Protein AF-A0A0F8XR71-F1 (afdb_monomer_lite)

Organism: NCBI:txid412755

pLDDT: mean 76.96, std 16.65, range [44.81, 94.81]

Structure (mmCIF, N/CA/C/O backbone):
data_AF-A0A0F8XR71-F1
#
_entry.id   AF-A0A0F8XR71-F1
#
loop_
_atom_site.group_PDB
_atom_site.id
_atom_site.type_symbol
_atom_site.label_atom_id
_atom_site.label_alt_id
_atom_site.label_comp_id
_atom_site.label_asym_id
_atom_site.label_entity_id
_atom_site.label_seq_id
_atom_site.pdbx_PDB_ins_code
_atom_site.Cartn_x
_atom_site.Cartn_y
_atom_site.Cartn_z
_atom_site.occupancy
_atom_site.B_iso_or_equiv
_atom_site.auth_seq_id
_atom_site.auth_comp_id
_atom_site.auth_asym_id
_atom_site.auth_atom_id
_atom_site.pdbx_PDB_model_num
ATOM 1 N N . ASP A 1 1 ? 11.014 4.324 30.644 1.00 44.81 1 ASP A N 1
ATOM 2 C CA . ASP A 1 1 ? 10.928 3.707 29.306 1.00 44.81 1 ASP A CA 1
ATOM 3 C C . ASP A 1 1 ? 9.666 2.863 29.246 1.00 44.81 1 ASP A C 1
ATOM 5 O O . ASP A 1 1 ? 9.629 1.774 29.804 1.00 44.81 1 ASP A O 1
ATOM 9 N N . GLY A 1 2 ? 8.577 3.451 28.748 1.00 50.06 2 GLY A N 1
ATOM 10 C CA . GLY A 1 2 ? 7.242 2.852 28.771 1.00 50.06 2 GLY A CA 1
ATOM 11 C C . GLY A 1 2 ? 6.883 2.258 27.418 1.00 50.06 2 GLY A C 1
ATOM 12 O O . GLY A 1 2 ? 6.486 2.989 26.519 1.00 50.06 2 GLY A O 1
ATOM 13 N N . HIS A 1 3 ? 7.010 0.940 27.300 1.00 52.34 3 HIS A N 1
ATOM 14 C CA . HIS A 1 3 ? 6.244 0.151 26.338 1.00 52.34 3 HIS A CA 1
ATOM 15 C C . HIS A 1 3 ? 5.919 -1.212 26.958 1.00 52.34 3 HIS A C 1
ATOM 17 O O . HIS A 1 3 ? 6.448 -2.247 26.567 1.00 52.34 3 HIS A O 1
ATOM 23 N N . THR A 1 4 ? 5.083 -1.189 27.994 1.00 64.25 4 THR A N 1
ATOM 24 C CA . THR A 1 4 ? 4.306 -2.354 28.426 1.00 64.25 4 THR A CA 1
ATOM 25 C C . THR A 1 4 ? 2.944 -1.852 28.895 1.00 64.25 4 THR A C 1
ATOM 27 O O . THR A 1 4 ? 2.691 -1.779 30.097 1.00 64.25 4 THR A O 1
ATOM 30 N N . ASP A 1 5 ? 2.080 -1.473 27.958 1.00 56.66 5 ASP A N 1
ATOM 31 C CA . ASP A 1 5 ? 0.646 -1.453 28.237 1.00 56.66 5 ASP A CA 1
ATOM 32 C C . ASP A 1 5 ? 0.093 -2.814 27.824 1.00 56.66 5 ASP A C 1
ATOM 34 O O . ASP A 1 5 ? 0.364 -3.318 26.734 1.00 56.66 5 ASP A O 1
ATOM 38 N N . GLY A 1 6 ? -0.519 -3.472 28.805 1.00 54.75 6 GLY A N 1
ATOM 39 C CA . GLY A 1 6 ? -0.813 -4.893 28.810 1.00 54.75 6 GLY A CA 1
ATOM 40 C C . GLY A 1 6 ? -1.563 -5.345 27.569 1.00 54.75 6 GLY A C 1
ATOM 41 O O . GLY A 1 6 ? -2.534 -4.727 27.150 1.00 54.75 6 GLY A O 1
ATOM 42 N N . LEU A 1 7 ? -1.120 -6.477 27.035 1.00 58.41 7 LEU A N 1
ATOM 43 C CA . LEU A 1 7 ? -1.827 -7.200 25.995 1.00 58.41 7 LEU A CA 1
ATOM 44 C C . LEU A 1 7 ? -3.089 -7.772 26.653 1.00 58.41 7 LEU A C 1
ATOM 46 O O . LEU A 1 7 ? -3.069 -8.857 27.240 1.00 58.41 7 LEU A O 1
ATOM 50 N N . ASP A 1 8 ? -4.158 -6.986 26.690 1.00 65.81 8 ASP A N 1
ATOM 51 C CA . ASP A 1 8 ? -5.433 -7.456 27.184 1.00 65.81 8 ASP A CA 1
ATOM 52 C C . ASP A 1 8 ? -5.967 -8.507 26.197 1.00 65.81 8 ASP A C 1
ATOM 54 O O . ASP A 1 8 ? -5.772 -8.434 24.984 1.00 65.81 8 ASP A O 1
ATOM 58 N N . VAL A 1 9 ? -6.616 -9.552 26.708 1.00 57.78 9 VAL A N 1
ATOM 59 C CA . VAL A 1 9 ? -7.158 -10.616 25.848 1.00 57.78 9 VAL A CA 1
ATOM 60 C C . VAL A 1 9 ? -8.187 -10.086 24.840 1.00 57.78 9 VAL A C 1
ATOM 62 O O . VAL A 1 9 ? -8.462 -10.780 23.868 1.00 57.78 9 VAL A O 1
ATOM 65 N N . GLN A 1 10 ? -8.737 -8.879 25.033 1.00 58.84 10 GLN A N 1
ATOM 66 C CA . GLN A 1 10 ? -9.657 -8.237 24.093 1.00 58.84 10 GLN A CA 1
ATOM 67 C C . GLN A 1 10 ? -8.898 -7.603 22.914 1.00 58.84 10 GLN A C 1
ATOM 69 O O . GLN A 1 10 ? -9.371 -7.733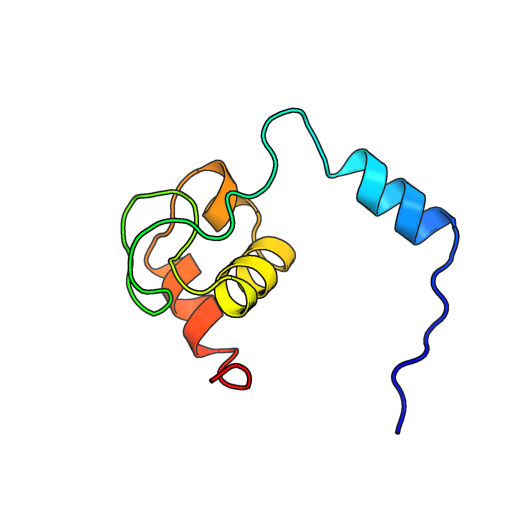 21.794 1.00 58.84 10 GLN A O 1
ATOM 74 N N . SER A 1 11 ? -7.679 -7.083 23.105 1.00 60.62 11 SER A N 1
ATOM 75 C CA . SER A 1 11 ? -6.742 -6.715 22.026 1.00 60.62 11 SER A CA 1
ATOM 76 C C . SER A 1 11 ? -6.433 -7.903 21.102 1.00 60.62 11 SER A C 1
ATOM 78 O O . SER A 1 11 ? -6.402 -7.748 19.882 1.00 60.62 11 SER A O 1
ATOM 80 N N . PHE A 1 12 ? -6.280 -9.112 21.652 1.00 56.88 12 PHE A N 1
ATOM 81 C CA . PHE A 1 12 ? -6.117 -10.321 20.835 1.00 56.88 12 PHE A CA 1
ATOM 82 C C . PHE A 1 12 ? -7.404 -10.728 20.107 1.00 56.88 12 PHE A C 1
ATOM 84 O O . PHE A 1 12 ? -7.332 -11.261 19.004 1.00 56.88 12 PHE A O 1
ATOM 91 N N . VAL A 1 13 ? -8.582 -10.480 20.689 1.00 61.47 13 VAL A N 1
ATOM 92 C CA . VAL A 1 13 ? -9.878 -10.735 20.032 1.00 61.47 13 VAL A CA 1
ATOM 93 C C . VAL A 1 13 ? -10.114 -9.743 18.886 1.00 61.47 13 VAL A C 1
ATOM 95 O O . VAL A 1 13 ? -10.567 -10.160 17.824 1.00 61.47 13 VAL A O 1
ATOM 98 N N . GLU A 1 14 ? -9.731 -8.476 19.052 1.00 55.03 14 GLU A N 1
ATOM 99 C CA . GLU A 1 14 ? -9.764 -7.451 17.997 1.00 55.03 14 GLU A CA 1
ATOM 100 C C . GLU A 1 14 ? -8.768 -7.790 16.868 1.00 55.03 14 GLU A C 1
ATOM 102 O O . GLU A 1 14 ? -9.110 -7.687 15.692 1.00 55.03 14 GLU A O 1
ATOM 107 N N . ALA A 1 15 ? -7.580 -8.316 17.203 1.00 56.69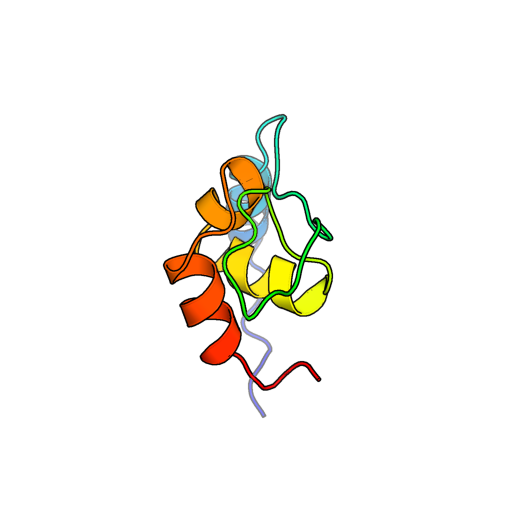 15 ALA A N 1
ATOM 108 C CA . ALA A 1 15 ? -6.602 -8.806 16.224 1.00 56.69 15 ALA A CA 1
ATOM 109 C C . ALA A 1 15 ? -7.073 -10.067 15.469 1.00 56.69 15 ALA A C 1
ATOM 111 O O . ALA A 1 15 ? -6.795 -10.225 14.282 1.00 56.69 15 ALA A O 1
ATOM 112 N N . LEU A 1 16 ? -7.810 -10.966 16.133 1.00 54.88 16 LEU A N 1
ATOM 113 C CA . LEU A 1 16 ? -8.379 -12.168 15.510 1.00 54.88 16 LEU A CA 1
ATOM 114 C C . LEU A 1 16 ? -9.609 -11.863 14.636 1.00 54.88 16 LEU A C 1
ATOM 116 O O . LEU A 1 16 ? -9.875 -12.613 13.700 1.00 54.88 16 LEU A O 1
ATOM 120 N N . LEU A 1 17 ? -10.346 -10.781 14.912 1.00 56.38 17 LEU A N 1
ATOM 121 C CA . LEU A 1 17 ? -11.471 -10.313 14.089 1.00 56.38 17 LEU A CA 1
ATOM 122 C C . LEU A 1 17 ? -11.023 -9.465 12.883 1.00 56.38 17 LEU A C 1
ATOM 124 O O . LEU A 1 17 ? -11.774 -9.369 11.914 1.00 56.38 17 LEU A O 1
ATOM 128 N N . ALA A 1 18 ? -9.807 -8.907 12.909 1.00 55.53 18 ALA A N 1
ATOM 129 C CA . ALA A 1 18 ? -9.222 -8.140 11.805 1.00 55.53 18 ALA A CA 1
ATOM 130 C C . ALA A 1 18 ? -8.660 -9.012 10.658 1.00 55.53 18 ALA A C 1
ATOM 132 O O . ALA A 1 18 ? -8.473 -8.525 9.548 1.00 55.53 18 ALA A O 1
ATOM 133 N N . ALA A 1 19 ? -8.415 -10.306 10.886 1.00 56.81 19 ALA A N 1
ATOM 134 C CA . ALA A 1 19 ? -7.836 -11.211 9.891 1.00 56.81 19 ALA A CA 1
ATOM 135 C C . ALA A 1 19 ? -8.919 -11.984 9.109 1.00 56.81 19 ALA A C 1
ATOM 137 O O . ALA A 1 19 ? -9.200 -13.155 9.377 1.00 56.81 19 ALA A O 1
ATOM 138 N N . GLY A 1 20 ? -9.538 -11.333 8.121 1.00 50.78 20 GLY A N 1
ATOM 139 C CA . GLY A 1 20 ? -10.317 -12.026 7.085 1.00 50.78 20 GLY A CA 1
ATOM 140 C C . GLY A 1 20 ? -9.430 -12.914 6.185 1.00 50.78 20 GLY A C 1
ATOM 141 O O . GLY A 1 20 ? -8.204 -12.850 6.271 1.00 50.78 20 GLY A O 1
ATOM 142 N N . PRO A 1 21 ? -9.998 -13.743 5.281 1.00 51.88 21 PRO A N 1
ATOM 143 C CA . PRO A 1 21 ? -9.241 -14.666 4.418 1.00 51.88 21 PRO A CA 1
ATOM 144 C C . PRO A 1 21 ? -8.426 -13.989 3.287 1.00 51.88 21 PRO A C 1
ATOM 146 O O . PRO A 1 21 ? -8.189 -14.595 2.245 1.00 51.88 21 PRO A O 1
ATOM 149 N N . GLY A 1 22 ? -7.971 -12.753 3.492 1.00 60.97 22 GLY A N 1
ATOM 150 C CA . GLY A 1 22 ? -7.161 -11.961 2.565 1.00 60.97 22 GLY A CA 1
ATOM 151 C C . GLY A 1 22 ? -6.376 -10.876 3.299 1.00 60.97 22 GLY A C 1
ATOM 152 O O . GLY A 1 22 ? -6.468 -9.719 2.923 1.00 60.97 22 GLY A O 1
ATOM 153 N N . GLY A 1 23 ? -5.690 -11.250 4.385 1.00 63.47 23 GLY A N 1
ATOM 154 C CA . GLY A 1 23 ? -4.939 -10.314 5.226 1.00 63.47 23 GLY A CA 1
ATOM 155 C C . GLY A 1 23 ? -3.795 -9.578 4.504 1.00 63.47 23 GLY A C 1
ATOM 156 O O . GLY A 1 23 ? -3.495 -9.881 3.347 1.00 63.47 23 GLY A O 1
ATOM 157 N N . PRO A 1 24 ? -3.134 -8.635 5.200 1.00 68.50 24 PRO A N 1
ATOM 158 C CA . PRO A 1 24 ? -2.153 -7.728 4.610 1.00 68.50 24 PRO A CA 1
ATOM 159 C C . PRO A 1 24 ? -0.998 -8.475 3.930 1.00 68.50 24 PRO A C 1
ATOM 161 O O . PRO A 1 24 ? -0.332 -9.313 4.545 1.00 68.50 24 PRO A O 1
ATOM 164 N N . VAL A 1 25 ? -0.749 -8.156 2.656 1.00 80.94 25 VAL A N 1
ATOM 165 C CA . VAL A 1 25 ? 0.355 -8.714 1.864 1.00 80.94 25 VAL A CA 1
ATOM 166 C C . VAL A 1 25 ? 1.654 -8.010 2.252 1.00 80.94 25 VAL A C 1
ATOM 168 O O . VAL A 1 25 ? 2.032 -7.008 1.655 1.00 80.94 25 VAL A O 1
ATOM 171 N N . CYS A 1 26 ? 2.339 -8.541 3.266 1.00 85.12 26 CYS A N 1
ATOM 172 C CA . CYS A 1 26 ? 3.683 -8.109 3.643 1.00 85.12 26 CYS A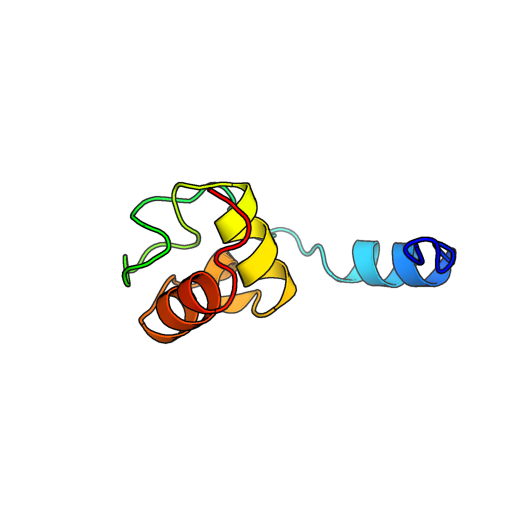 CA 1
ATOM 173 C C . CYS A 1 26 ? 4.654 -9.294 3.741 1.00 85.12 26 CYS A C 1
ATOM 175 O O . CYS A 1 26 ? 4.330 -10.270 4.423 1.00 85.12 26 CYS A O 1
ATOM 177 N N . PRO A 1 27 ? 5.853 -9.204 3.134 1.00 86.75 27 PRO A N 1
ATOM 178 C CA . PRO A 1 27 ? 6.272 -8.173 2.178 1.00 86.75 27 PRO A CA 1
ATOM 179 C C . PRO A 1 27 ? 5.533 -8.298 0.830 1.00 86.75 27 PRO A C 1
ATOM 181 O O . PRO A 1 27 ? 5.212 -9.398 0.377 1.00 86.75 27 PRO A O 1
ATOM 184 N N . GLY A 1 28 ? 5.260 -7.150 0.213 1.00 86.81 28 GLY A N 1
ATOM 185 C CA . GLY A 1 28 ? 4.687 -7.007 -1.125 1.00 86.81 28 GLY A CA 1
ATOM 186 C C . GLY A 1 28 ? 5.769 -6.866 -2.198 1.00 86.81 28 GLY A C 1
ATOM 187 O O . GLY A 1 28 ? 6.778 -7.572 -2.190 1.00 86.81 28 GLY A O 1
ATOM 188 N N . SER A 1 29 ? 5.571 -5.974 -3.166 1.00 88.31 29 SER A N 1
ATOM 189 C CA . SER A 1 29 ? 6.561 -5.691 -4.215 1.00 88.31 29 SER A CA 1
ATOM 190 C C . SER A 1 29 ? 6.667 -4.200 -4.480 1.00 88.31 29 SER A C 1
ATOM 192 O O . SER A 1 29 ? 5.648 -3.544 -4.620 1.00 88.31 29 SER A O 1
ATOM 194 N N . GLY A 1 30 ? 7.893 -3.703 -4.650 1.00 90.19 30 GLY A N 1
ATOM 195 C CA . GLY A 1 30 ? 8.174 -2.298 -4.946 1.00 90.19 30 GLY A CA 1
ATOM 196 C C . GLY A 1 30 ? 8.454 -1.465 -3.696 1.00 90.19 30 GLY A C 1
ATOM 197 O O . GLY A 1 30 ? 7.995 -1.808 -2.607 1.00 90.19 30 GLY A O 1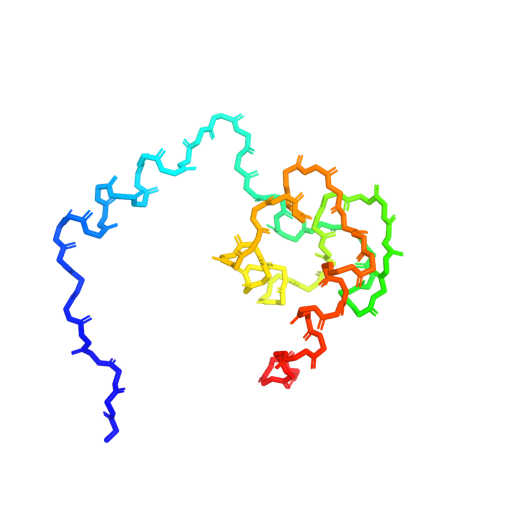
ATOM 198 N N . ASP A 1 31 ? 9.193 -0.368 -3.893 1.00 89.62 31 ASP A N 1
ATOM 199 C CA . ASP A 1 31 ? 9.712 0.481 -2.819 1.00 89.62 31 ASP A CA 1
ATOM 200 C C . ASP A 1 31 ? 8.606 0.994 -1.897 1.00 89.62 31 ASP A C 1
ATOM 202 O O . ASP A 1 31 ? 7.612 1.561 -2.350 1.00 89.62 31 ASP A O 1
ATOM 206 N N . CYS A 1 32 ? 8.823 0.925 -0.585 1.00 91.62 32 CYS A N 1
ATOM 207 C CA . CYS A 1 32 ? 7.845 1.449 0.365 1.00 91.62 32 CYS A CA 1
ATOM 208 C C . CYS A 1 32 ? 7.651 2.963 0.260 1.00 91.62 32 CYS A C 1
ATOM 210 O O . CYS A 1 32 ? 6.573 3.471 0.550 1.00 91.62 32 CYS A O 1
ATOM 212 N N . CYS A 1 33 ? 8.672 3.701 -0.169 1.00 92.12 33 CYS A N 1
ATOM 213 C CA . CYS A 1 33 ? 8.616 5.158 -0.292 1.00 92.12 33 CYS A CA 1
ATOM 214 C C . CYS A 1 33 ? 7.990 5.639 -1.611 1.00 92.12 33 CYS A C 1
ATOM 216 O O . CYS A 1 33 ? 7.982 6.845 -1.856 1.00 92.12 33 CYS A O 1
ATOM 218 N N . LEU A 1 34 ? 7.526 4.734 -2.481 1.00 92.50 34 LEU A N 1
ATOM 219 C CA . LEU A 1 34 ? 6.964 5.067 -3.791 1.00 92.50 34 LEU A CA 1
ATOM 220 C C . LEU A 1 34 ? 5.671 4.290 -4.042 1.00 92.50 34 LEU A C 1
ATOM 222 O O . LEU A 1 34 ? 5.555 3.126 -3.672 1.00 92.50 34 LEU A O 1
ATOM 226 N N . ALA A 1 35 ? 4.710 4.916 -4.720 1.00 93.44 35 ALA A N 1
ATOM 227 C CA . ALA A 1 35 ? 3.539 4.206 -5.216 1.00 93.44 35 ALA A CA 1
ATOM 228 C C . ALA A 1 35 ? 3.980 3.112 -6.202 1.00 93.44 35 ALA A C 1
ATOM 230 O O . ALA A 1 35 ? 4.688 3.392 -7.176 1.00 93.44 35 ALA A O 1
ATOM 231 N N . ASN A 1 36 ? 3.564 1.869 -5.955 1.00 92.19 36 ASN A N 1
ATOM 232 C CA . ASN A 1 36 ? 3.956 0.718 -6.772 1.00 92.19 36 ASN A CA 1
ATOM 233 C C . ASN A 1 36 ? 2.756 0.007 -7.429 1.00 92.19 36 ASN A C 1
ATOM 235 O O . ASN A 1 36 ? 2.948 -0.798 -8.343 1.00 92.19 36 ASN A O 1
ATOM 239 N N . GLY A 1 37 ? 1.524 0.334 -7.024 1.00 93.12 37 GLY A N 1
ATOM 240 C CA . GLY A 1 37 ? 0.302 -0.199 -7.633 1.00 93.12 37 GLY A CA 1
ATOM 241 C C . GLY A 1 37 ? -0.005 -1.661 -7.277 1.00 93.12 37 GLY A C 1
ATOM 242 O O . GLY A 1 37 ? -0.958 -2.240 -7.792 1.00 93.12 37 GLY A O 1
ATOM 243 N N . SER A 1 38 ? 0.814 -2.288 -6.432 1.00 92.12 38 SER A N 1
ATOM 244 C CA . SER A 1 38 ? 0.625 -3.643 -5.913 1.00 92.12 38 SER A CA 1
ATOM 245 C C . SER A 1 38 ? 0.323 -3.582 -4.414 1.00 92.12 38 SER A C 1
ATOM 247 O O . SER A 1 38 ? 0.698 -2.615 -3.763 1.00 92.12 38 SER A O 1
ATOM 249 N N . PRO A 1 39 ? -0.356 -4.579 -3.828 1.00 92.50 39 PRO A N 1
ATOM 250 C CA . PRO A 1 39 ? -0.523 -4.637 -2.381 1.00 92.50 39 PRO A CA 1
ATOM 251 C C . PRO A 1 39 ? 0.828 -4.824 -1.675 1.00 92.50 39 PRO A C 1
ATOM 253 O O . PRO A 1 39 ? 1.587 -5.743 -2.001 1.00 92.50 39 PRO A O 1
ATOM 256 N N . GLY A 1 40 ? 1.096 -3.973 -0.687 1.00 91.69 40 GLY A N 1
ATOM 257 C CA . GLY A 1 40 ? 2.312 -3.990 0.120 1.00 91.69 40 GLY A CA 1
ATOM 258 C C . GLY A 1 40 ? 3.551 -3.422 -0.579 1.00 91.69 40 GLY A C 1
ATOM 259 O O . GLY A 1 40 ? 3.538 -3.041 -1.748 1.00 91.69 40 GLY A O 1
ATOM 260 N N . CYS A 1 41 ? 4.658 -3.405 0.158 1.00 92.88 41 CYS A N 1
ATOM 261 C CA . CYS A 1 41 ? 5.974 -2.997 -0.332 1.00 92.88 41 CYS A CA 1
ATOM 262 C C . CYS A 1 41 ? 7.053 -4.014 0.061 1.00 92.88 41 CYS A C 1
ATOM 264 O O . CYS A 1 41 ? 6.790 -4.914 0.866 1.00 92.88 41 CYS A O 1
ATOM 266 N N . ASP A 1 42 ? 8.250 -3.919 -0.520 1.00 92.44 42 ASP A N 1
ATOM 267 C CA . ASP A 1 42 ? 9.277 -4.954 -0.365 1.00 92.44 42 ASP A CA 1
ATOM 268 C C . ASP A 1 42 ? 9.966 -4.994 1.015 1.00 92.44 42 ASP A C 1
ATOM 270 O O .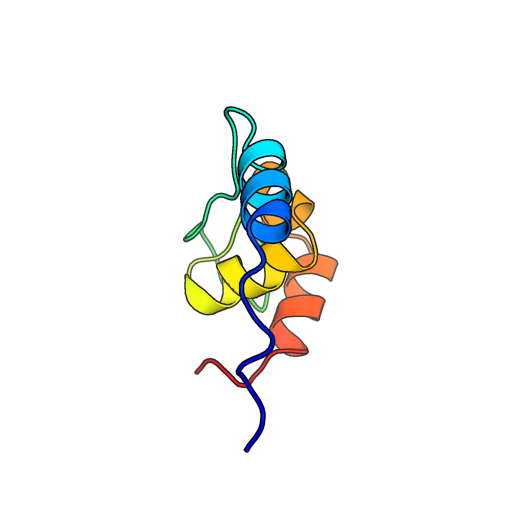 ASP A 1 42 ? 10.427 -6.064 1.426 1.00 92.44 42 ASP A O 1
ATOM 274 N N . GLU A 1 43 ? 9.944 -3.909 1.801 1.00 89.25 43 GLU A N 1
ATOM 275 C CA . GLU A 1 43 ? 10.359 -3.956 3.208 1.00 89.25 43 GLU A CA 1
ATOM 276 C C . GLU A 1 43 ? 9.225 -4.387 4.147 1.00 89.25 43 GLU A C 1
ATOM 278 O O . GLU A 1 43 ? 8.332 -3.613 4.488 1.00 89.25 43 GLU A O 1
ATOM 283 N N . GLU A 1 44 ? 9.346 -5.598 4.698 1.00 87.44 44 GLU A N 1
ATOM 284 C CA . GLU A 1 44 ? 8.431 -6.165 5.700 1.00 87.44 44 GLU A CA 1
ATOM 285 C C . GLU A 1 44 ? 8.101 -5.231 6.882 1.00 87.44 44 GLU A C 1
ATOM 287 O O . GLU A 1 44 ? 6.914 -5.035 7.147 1.00 87.44 44 GLU A O 1
ATOM 292 N N . PRO A 1 45 ? 9.066 -4.614 7.595 1.00 86.31 45 PRO A N 1
ATOM 293 C CA . PRO A 1 45 ? 8.722 -3.791 8.753 1.00 86.31 45 PRO A CA 1
ATOM 294 C C . PRO A 1 45 ? 8.052 -2.467 8.362 1.00 86.31 45 PRO A C 1
ATOM 296 O O . PRO A 1 45 ? 7.247 -1.931 9.126 1.00 86.31 45 PRO A O 1
ATOM 299 N N . CYS A 1 46 ? 8.359 -1.945 7.174 1.00 89.62 46 CYS A N 1
ATOM 300 C CA . CYS A 1 46 ? 7.725 -0.747 6.651 1.00 89.62 46 CYS A CA 1
ATOM 301 C C . CYS A 1 46 ? 6.297 -1.055 6.189 1.00 89.62 46 CYS A C 1
ATOM 303 O O . CYS A 1 46 ? 5.356 -0.401 6.632 1.00 89.62 46 CYS A O 1
ATOM 305 N N . CYS A 1 47 ? 6.137 -2.130 5.416 1.00 90.31 47 CYS A N 1
ATOM 306 C CA . CYS A 1 47 ? 4.853 -2.676 5.009 1.00 90.31 47 CYS A CA 1
ATOM 307 C C . CYS A 1 47 ? 3.961 -2.925 6.228 1.00 90.31 47 CYS A C 1
ATOM 309 O O . CYS A 1 47 ? 2.893 -2.341 6.317 1.00 90.31 47 CYS A O 1
ATOM 311 N N . ALA A 1 48 ? 4.421 -3.685 7.229 1.00 88.06 48 ALA A N 1
ATOM 312 C CA . ALA A 1 48 ? 3.627 -4.008 8.414 1.00 88.06 48 ALA A CA 1
ATOM 313 C C . ALA A 1 48 ? 3.202 -2.765 9.215 1.00 88.06 48 ALA A C 1
ATOM 315 O O . ALA A 1 48 ? 2.089 -2.728 9.741 1.00 88.06 48 ALA A O 1
ATOM 316 N N . SER A 1 49 ? 4.062 -1.742 9.288 1.00 87.62 49 SER A N 1
ATOM 317 C CA . SER A 1 49 ? 3.736 -0.475 9.953 1.00 87.62 49 SER A CA 1
ATOM 318 C C . SER A 1 49 ? 2.651 0.285 9.196 1.00 87.62 49 SER A C 1
ATOM 320 O O . SER A 1 49 ? 1.676 0.716 9.807 1.00 87.62 49 SER A O 1
ATOM 322 N N . VAL A 1 50 ? 2.781 0.393 7.870 1.00 89.25 50 VAL A N 1
ATOM 323 C CA . VAL A 1 50 ? 1.763 1.026 7.024 1.00 89.25 50 VAL A CA 1
ATOM 324 C C . VAL A 1 50 ? 0.466 0.224 7.056 1.00 89.25 50 VAL A C 1
ATOM 326 O O . VAL A 1 50 ? -0.578 0.821 7.243 1.00 89.25 50 VAL A O 1
ATOM 329 N N . CYS A 1 51 ? 0.500 -1.109 7.018 1.00 89.12 51 CYS A N 1
ATOM 330 C CA . CYS A 1 51 ? -0.698 -1.953 7.104 1.00 89.12 51 CYS A CA 1
ATOM 331 C C . CYS A 1 51 ? -1.443 -1.862 8.428 1.00 89.12 51 CYS A C 1
ATOM 333 O O . CYS A 1 51 ? -2.655 -2.061 8.466 1.00 89.12 51 CYS A O 1
ATOM 335 N N . ALA A 1 52 ? -0.726 -1.604 9.522 1.00 84.50 52 ALA A N 1
ATOM 336 C CA . ALA A 1 52 ? -1.344 -1.372 10.821 1.00 84.50 52 ALA A CA 1
ATOM 337 C C . ALA A 1 52 ? -2.052 -0.007 10.887 1.00 84.50 52 ALA A C 1
ATOM 339 O O . ALA A 1 52 ? -2.967 0.161 11.693 1.00 84.50 52 ALA A O 1
ATOM 340 N N . ILE A 1 53 ? -1.627 0.953 10.060 1.00 86.19 53 ILE A N 1
ATOM 341 C CA . ILE A 1 53 ? -2.236 2.283 9.930 1.00 86.19 53 ILE A CA 1
ATOM 342 C C . ILE A 1 53 ? -3.386 2.238 8.917 1.00 86.19 53 ILE A C 1
ATOM 344 O O . ILE A 1 53 ? -4.493 2.680 9.221 1.00 86.19 53 ILE A O 1
ATOM 348 N N . ASP A 1 54 ? -3.118 1.684 7.736 1.00 88.38 54 ASP A N 1
ATOM 349 C CA . ASP A 1 54 ? -4.028 1.577 6.607 1.00 88.38 54 ASP A CA 1
ATOM 350 C C . ASP A 1 54 ? -3.942 0.183 5.939 1.00 88.38 54 ASP A C 1
ATOM 352 O O . ASP A 1 54 ? -3.020 -0.095 5.162 1.00 88.38 54 ASP A O 1
ATOM 356 N N . PRO A 1 55 ? -4.914 -0.714 6.196 1.00 88.06 55 PRO A N 1
ATOM 357 C CA . PRO A 1 55 ? -4.950 -2.035 5.575 1.00 88.06 55 PRO A CA 1
ATOM 358 C C . PRO A 1 55 ? -5.208 -1.978 4.060 1.00 88.06 55 PRO A C 1
ATOM 360 O O . PRO A 1 55 ? -4.854 -2.926 3.355 1.00 88.06 55 PRO A O 1
ATOM 363 N N . TYR A 1 56 ? -5.753 -0.876 3.521 1.00 91.06 56 TYR A N 1
ATOM 364 C CA . TYR A 1 56 ? -5.950 -0.709 2.076 1.00 91.06 56 TYR A CA 1
ATOM 365 C C . TYR A 1 56 ? -4.634 -0.871 1.309 1.00 91.06 56 TYR A C 1
ATOM 367 O O . TYR A 1 56 ? -4.606 -1.546 0.276 1.00 91.06 56 TYR A O 1
ATOM 375 N N . CYS A 1 57 ? -3.535 -0.359 1.872 1.00 92.62 57 CYS A N 1
ATOM 376 C CA . CYS A 1 57 ? -2.193 -0.434 1.296 1.00 92.62 57 CYS A CA 1
ATOM 377 C C . CYS A 1 57 ? -1.704 -1.866 1.045 1.00 92.62 57 CYS A C 1
ATOM 379 O O . CYS A 1 57 ? -0.784 -2.096 0.265 1.00 92.62 57 CYS A O 1
ATOM 381 N N . CYS A 1 58 ? -2.322 -2.839 1.708 1.00 91.69 58 CYS A N 1
ATOM 382 C CA . CYS A 1 58 ? -1.826 -4.204 1.846 1.00 91.69 58 CYS A CA 1
ATOM 383 C C . CYS A 1 58 ? -2.827 -5.235 1.348 1.00 91.69 58 CYS A C 1
ATOM 385 O O . CYS A 1 58 ? -2.453 -6.371 1.071 1.00 91.69 58 CYS A O 1
ATOM 387 N N . GLU A 1 59 ? -4.091 -4.840 1.247 1.00 90.62 59 GLU A N 1
ATOM 388 C CA . GLU A 1 59 ? -5.176 -5.650 0.708 1.00 90.62 59 GLU A CA 1
ATOM 389 C C . GLU A 1 59 ? -5.537 -5.236 -0.722 1.00 90.62 59 GLU A C 1
ATOM 391 O O . GLU A 1 59 ? -5.998 -6.070 -1.501 1.00 90.62 59 GLU A O 1
ATOM 396 N N . THR A 1 60 ? -5.325 -3.964 -1.079 1.00 91.00 60 THR A N 1
ATOM 397 C CA . THR A 1 60 ? -5.780 -3.402 -2.356 1.00 91.00 60 THR A CA 1
ATOM 398 C C . THR A 1 60 ? -4.634 -2.881 -3.210 1.00 91.00 60 THR A C 1
ATOM 400 O O . THR A 1 60 ? -4.412 -3.411 -4.298 1.00 91.00 60 THR A O 1
ATOM 403 N N . GLU A 1 61 ? -3.922 -1.850 -2.758 1.00 93.31 61 GLU A N 1
ATOM 404 C CA . GLU A 1 61 ? -2.920 -1.167 -3.579 1.00 93.31 61 GLU A CA 1
ATOM 405 C C . GLU A 1 61 ? -2.010 -0.275 -2.735 1.00 93.31 61 GLU A C 1
ATOM 407 O O . GLU A 1 61 ? -2.492 0.485 -1.902 1.00 93.31 61 GLU A O 1
ATOM 412 N N . TRP A 1 62 ? -0.710 -0.300 -3.020 1.00 94.25 62 TRP A N 1
ATOM 413 C CA . TRP A 1 62 ? 0.251 0.666 -2.510 1.00 94.25 62 TRP A CA 1
ATOM 414 C C . TRP A 1 62 ? 0.317 1.909 -3.410 1.00 94.25 62 TRP A C 1
ATOM 416 O O . TRP A 1 62 ? 0.974 1.908 -4.462 1.00 94.25 62 TRP A O 1
ATOM 426 N N . ASP A 1 63 ? -0.371 2.971 -2.992 1.00 94.81 63 ASP A N 1
ATOM 427 C CA . ASP A 1 63 ? -0.476 4.251 -3.696 1.00 94.81 63 ASP A CA 1
ATOM 428 C C . ASP A 1 63 ? 0.409 5.361 -3.078 1.00 94.81 63 ASP A C 1
ATOM 430 O O . ASP A 1 63 ? 1.262 5.116 -2.222 1.00 94.81 63 ASP A O 1
ATOM 434 N N . GLU A 1 64 ? 0.239 6.606 -3.540 1.00 94.44 64 GLU A N 1
ATOM 435 C CA . GLU A 1 64 ? 1.000 7.768 -3.048 1.00 94.44 64 GLU A CA 1
ATOM 436 C C . GLU A 1 64 ? 0.734 8.065 -1.563 1.00 94.44 64 GLU A C 1
ATOM 438 O O . GLU A 1 64 ? 1.596 8.634 -0.894 1.00 94.44 64 GLU A O 1
ATOM 443 N N . LEU A 1 65 ? -0.437 7.691 -1.034 1.00 93.31 65 LEU A N 1
ATOM 444 C CA . LEU A 1 65 ? -0.742 7.838 0.388 1.00 93.31 65 LEU A CA 1
ATOM 445 C C . LEU A 1 65 ? -0.003 6.765 1.185 1.00 93.31 65 LEU A C 1
ATOM 447 O O . LEU A 1 65 ? 0.691 7.108 2.137 1.00 93.31 65 LEU A O 1
ATOM 451 N N . CYS A 1 66 ? -0.033 5.507 0.738 1.00 93.56 66 CYS A N 1
ATOM 452 C CA . CYS A 1 66 ? 0.751 4.422 1.340 1.00 93.56 66 CYS A CA 1
ATOM 453 C C . CYS A 1 66 ? 2.250 4.759 1.394 1.00 93.56 66 CYS A C 1
ATOM 455 O O . CYS A 1 66 ? 2.916 4.568 2.416 1.00 93.56 66 CYS A O 1
ATOM 457 N N . ALA A 1 67 ? 2.766 5.350 0.314 1.00 92.25 67 ALA A N 1
ATOM 458 C CA . ALA A 1 67 ? 4.132 5.848 0.235 1.00 92.25 67 ALA A CA 1
ATOM 459 C C . ALA A 1 67 ? 4.404 7.080 1.120 1.00 92.25 67 ALA A C 1
ATOM 461 O O . ALA A 1 67 ? 5.520 7.267 1.598 1.00 92.25 67 ALA A O 1
ATOM 462 N N . ALA A 1 68 ? 3.4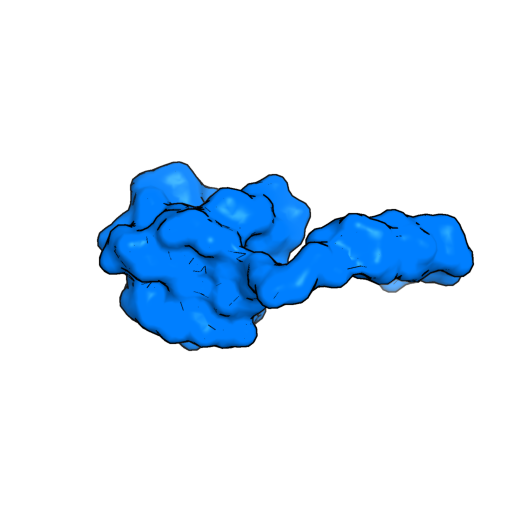15 7.938 1.368 1.00 91.56 68 ALA A N 1
ATOM 463 C CA . ALA A 1 68 ? 3.572 9.057 2.293 1.00 91.56 68 ALA A CA 1
ATOM 464 C C . ALA A 1 68 ? 3.618 8.580 3.756 1.00 91.56 68 ALA A C 1
ATOM 466 O O . ALA A 1 68 ? 4.437 9.069 4.537 1.00 91.56 68 ALA A O 1
ATOM 467 N N . GLU A 1 69 ? 2.794 7.596 4.121 1.00 88.50 69 GLU A N 1
ATOM 468 C CA . GLU A 1 69 ? 2.759 7.017 5.470 1.00 88.50 69 GLU A CA 1
ATOM 469 C C . GLU A 1 69 ? 4.062 6.274 5.821 1.00 88.50 69 GLU A C 1
ATOM 471 O O . GLU A 1 69 ? 4.554 6.356 6.953 1.00 88.50 69 GLU A O 1
ATOM 476 N N . SER A 1 70 ? 4.706 5.631 4.841 1.00 85.50 70 SER A N 1
ATOM 477 C CA . SER A 1 70 ? 6.021 5.005 5.039 1.00 85.50 70 SER A CA 1
ATOM 478 C C . SER A 1 70 ? 7.128 6.027 5.338 1.00 85.50 70 SER A C 1
ATOM 480 O O . SER A 1 70 ? 7.955 5.804 6.225 1.00 85.50 70 SER A O 1
ATOM 482 N N . VAL A 1 71 ? 7.114 7.188 4.672 1.00 74.12 71 VAL A N 1
ATOM 483 C CA . VAL A 1 71 ? 8.090 8.281 4.865 1.00 74.12 71 VAL A CA 1
ATOM 484 C C . VAL A 1 71 ? 7.926 8.966 6.222 1.00 74.12 71 VAL A C 1
ATOM 486 O O . VAL A 1 71 ? 8.905 9.455 6.791 1.00 74.12 71 VAL A O 1
ATOM 489 N N . GLN A 1 72 ? 6.712 8.970 6.778 1.00 61.16 72 GLN A N 1
ATOM 490 C CA . GLN A 1 72 ? 6.456 9.461 8.134 1.00 61.16 72 GLN A CA 1
ATOM 491 C C . GLN A 1 72 ? 6.992 8.519 9.223 1.00 61.16 72 GLN A C 1
ATOM 493 O O . GLN A 1 72 ? 7.160 8.947 10.368 1.00 61.16 72 GLN A O 1
ATOM 498 N N . THR A 1 73 ? 7.367 7.285 8.862 1.00 59.28 73 THR A N 1
ATOM 499 C CA . THR A 1 73 ? 7.840 6.256 9.798 1.00 59.28 73 THR A CA 1
ATOM 500 C C . THR A 1 73 ? 9.315 5.855 9.558 1.00 59.28 73 THR A C 1
ATOM 502 O O . THR A 1 73 ? 9.627 4.671 9.434 1.00 59.28 73 THR A O 1
ATOM 505 N N . PRO A 1 74 ? 10.289 6.794 9.526 1.00 53.34 74 PRO A N 1
ATOM 506 C CA . PRO A 1 74 ? 11.670 6.519 9.111 1.00 53.34 74 PRO A CA 1
ATOM 507 C C . PRO A 1 74 ? 12.528 5.799 10.169 1.00 53.34 74 PRO A C 1
ATOM 509 O O . PRO A 1 74 ? 13.747 5.742 10.034 1.00 53.34 74 PRO A O 1
ATOM 512 N N . THR A 1 75 ? 11.951 5.279 11.259 1.00 53.75 75 THR A N 1
ATOM 513 C CA . THR A 1 75 ? 12.734 4.594 12.312 1.00 53.75 75 THR A CA 1
ATOM 514 C C . THR A 1 75 ? 13.172 3.179 11.910 1.00 53.75 75 THR A C 1
ATOM 516 O O . THR A 1 75 ? 13.990 2.575 12.597 1.00 53.75 75 THR A O 1
ATOM 519 N N . LEU A 1 76 ? 12.678 2.657 10.787 1.00 53.09 76 LEU A N 1
ATOM 520 C CA . LEU A 1 76 ? 13.029 1.337 10.271 1.00 53.09 76 LEU A CA 1
ATOM 521 C C . LEU A 1 76 ? 13.882 1.459 9.008 1.00 53.09 76 LEU A C 1
ATOM 523 O O . LEU A 1 76 ? 13.400 1.283 7.893 1.00 53.09 76 LEU A O 1
ATOM 527 N N . ARG A 1 77 ? 15.168 1.761 9.202 1.00 50.50 77 ARG A N 1
ATOM 528 C CA . ARG A 1 77 ? 16.213 1.452 8.227 1.00 50.50 77 ARG A CA 1
ATOM 529 C C . ARG A 1 77 ? 17.505 1.045 8.922 1.00 50.50 77 ARG A C 1
ATOM 531 O O . ARG A 1 77 ? 17.838 1.678 9.949 1.00 50.50 77 ARG A O 1
#

Sequence (77 aa):
DGHTDGLDVQSFVEALLAAGPGGPVCPGSGDCCLANGSPGCDEEPCCASVCAIDPYCCETEWDELCAAESVQTPTLR

Radius of gyration: 13.38 Å; chains: 1; bounding box: 28×24×37 Å

Foldseek 3Di:
DDDPPDPDVVVVVVVVVQDDPQFFAPCWDDDQLAWDFTGHYNDRVLRVQLCVVPVCSGRPGPHNVSNVSSVVVPPPD

Secondary structure (DSSP, 8-state):
--------HHHHHHHHHS--TT---SS-SS-TTS--SSSS-S-HHHHHHHHHH-THHHHT---HHHHHHHHH-TT--